Protein AF-A0A7W0XGT0-F1 (afdb_monomer_lite)

pLDDT: mean 71.04, std 14.62, range [32.34, 84.75]

Foldseek 3Di:
DDPDPPDLQQLVNLLVVCCVVDVVPDPSVRSSVLSNVLSVVVVVCVVVVHDDDDDPPDDPSNVRRD

Secondary structure (DSSP, 8-state):
----------HHHHHHHHHHHHTTTS-HHHHHHHHHHHHHHHHHHHHHTPPP---TT--HHHHTT-

Radius of gyration: 11.86 Å; chains: 1; bounding box: 29×26×28 Å

Sequence (66 aa):
MIATLGKETSADQIYDQLKVMLSDVVPDFELRMKSEIAAKINQVKAEKNAVILGHNYMEPALFYSI

Structure (mmCIF, N/CA/C/O backbone):
data_AF-A0A7W0XGT0-F1
#
_entry.id   AF-A0A7W0XGT0-F1
#
loop_
_atom_site.group_PDB
_atom_site.id
_atom_site.type_symbol
_atom_site.label_atom_id
_atom_site.label_alt_id
_atom_site.label_comp_id
_atom_site.label_asym_id
_atom_site.label_entity_id
_atom_site.label_seq_id
_atom_site.pdbx_PDB_ins_code
_atom_site.Cartn_x
_atom_site.Cartn_y
_atom_site.Cartn_z
_atom_site.occupancy
_atom_site.B_iso_or_equiv
_atom_site.auth_seq_id
_atom_site.auth_comp_id
_atom_site.auth_asym_id
_atom_site.auth_atom_id
_atom_site.pdbx_PDB_model_num
ATOM 1 N N . MET A 1 1 ? -17.194 -13.231 -5.127 1.00 35.31 1 MET A N 1
ATOM 2 C CA . MET A 1 1 ? -16.211 -13.467 -4.048 1.00 35.31 1 MET A CA 1
ATOM 3 C C . MET A 1 1 ? -15.827 -12.107 -3.512 1.00 35.31 1 MET A C 1
ATOM 5 O O . MET A 1 1 ? -15.227 -11.329 -4.236 1.00 35.31 1 MET A O 1
ATOM 9 N N . ILE A 1 2 ? -16.340 -11.770 -2.336 1.00 32.34 2 ILE A N 1
ATOM 10 C CA . ILE A 1 2 ? -16.286 -10.426 -1.759 1.00 32.34 2 ILE A CA 1
ATOM 11 C C . ILE A 1 2 ? -14.928 -10.325 -1.066 1.00 32.34 2 ILE A C 1
ATOM 13 O O . ILE A 1 2 ? -14.673 -11.078 -0.128 1.00 32.34 2 ILE A O 1
ATOM 17 N N . ALA A 1 3 ? -14.030 -9.501 -1.605 1.00 35.97 3 ALA A N 1
ATOM 18 C CA . ALA A 1 3 ? -12.685 -9.344 -1.074 1.00 35.97 3 ALA A CA 1
ATOM 19 C C . ALA A 1 3 ? -12.748 -8.774 0.349 1.00 35.97 3 ALA A C 1
ATOM 21 O O . ALA A 1 3 ? -13.451 -7.805 0.635 1.00 35.97 3 ALA A O 1
ATOM 22 N N . THR A 1 4 ? -12.025 -9.444 1.231 1.00 38.03 4 THR A N 1
ATOM 23 C CA . THR A 1 4 ? -11.927 -9.260 2.673 1.00 38.03 4 THR A CA 1
ATOM 24 C C . THR A 1 4 ? -11.338 -7.886 3.030 1.00 38.03 4 THR A C 1
ATOM 26 O O . THR A 1 4 ? -10.158 -7.770 3.344 1.00 38.03 4 THR A O 1
ATOM 29 N N . LEU A 1 5 ? -12.150 -6.829 2.988 1.00 41.12 5 LEU A N 1
ATOM 30 C CA . LEU A 1 5 ? -11.817 -5.494 3.500 1.00 41.12 5 LEU A CA 1
ATOM 31 C C . LEU A 1 5 ? -11.969 -5.478 5.025 1.00 41.12 5 LEU A C 1
ATOM 33 O O . LEU A 1 5 ? -12.989 -5.060 5.566 1.00 41.12 5 LEU A O 1
ATOM 37 N N . GLY A 1 6 ? -10.968 -6.008 5.721 1.00 43.50 6 GLY A N 1
ATOM 38 C CA . GLY A 1 6 ? -10.962 -6.033 7.184 1.00 43.50 6 GLY A CA 1
ATOM 39 C C . GLY A 1 6 ? -9.757 -6.732 7.795 1.00 43.50 6 GLY A C 1
ATOM 40 O O . GLY A 1 6 ? -9.888 -7.340 8.852 1.00 43.50 6 GLY A O 1
ATOM 41 N N . LYS A 1 7 ? -8.600 -6.715 7.129 1.00 43.88 7 LYS A N 1
ATOM 42 C CA . LYS A 1 7 ? -7.374 -7.281 7.693 1.00 43.88 7 LYS A CA 1
ATOM 43 C C . LYS A 1 7 ? -6.402 -6.142 7.930 1.00 43.88 7 LYS A C 1
ATOM 45 O O . LYS A 1 7 ? -6.146 -5.384 7.007 1.00 43.88 7 LYS A O 1
ATOM 50 N N . GLU A 1 8 ? -5.920 -6.008 9.159 1.00 53.81 8 GLU A N 1
ATOM 51 C CA . GLU A 1 8 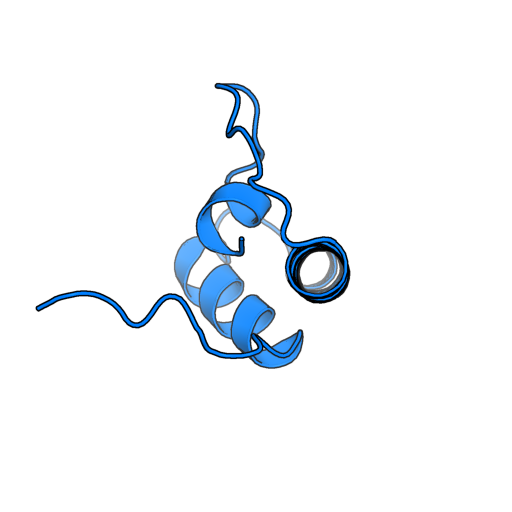? -4.838 -5.096 9.522 1.00 53.81 8 GLU A CA 1
ATOM 52 C C . GLU A 1 8 ? -3.637 -5.363 8.608 1.00 53.81 8 GLU A C 1
ATOM 54 O O . GLU A 1 8 ? -2.891 -6.327 8.795 1.00 53.81 8 GLU A O 1
ATOM 59 N N . THR A 1 9 ? -3.511 -4.565 7.549 1.00 63.59 9 THR A N 1
ATOM 60 C CA . THR A 1 9 ? -2.489 -4.763 6.529 1.00 63.59 9 THR A CA 1
ATOM 61 C C . THR A 1 9 ? -1.173 -4.258 7.099 1.00 63.59 9 THR A C 1
ATOM 63 O O . THR A 1 9 ? -0.921 -3.055 7.166 1.00 63.59 9 THR A O 1
ATOM 66 N N . SER A 1 10 ? -0.352 -5.191 7.581 1.00 73.94 10 SER A N 1
ATOM 67 C CA . SER A 1 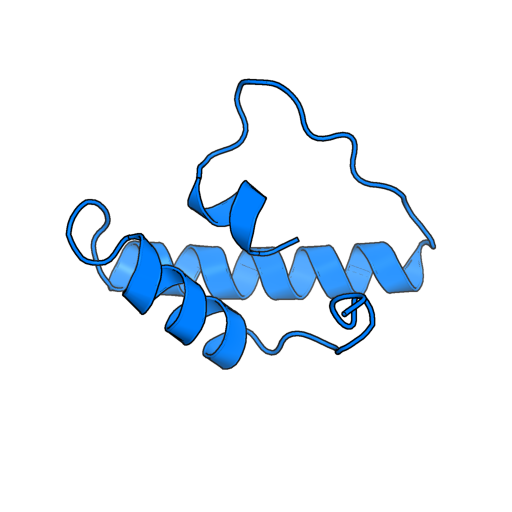10 ? 1.000 -4.889 8.057 1.00 73.94 10 SER A CA 1
ATOM 68 C C . SER A 1 10 ? 1.815 -4.267 6.921 1.00 73.94 10 SER A C 1
ATOM 70 O O . SER A 1 10 ? 1.604 -4.619 5.759 1.00 73.94 10 SER A O 1
ATOM 72 N N . ALA A 1 11 ? 2.748 -3.365 7.238 1.00 78.94 11 ALA A N 1
ATOM 73 C CA . ALA A 1 11 ? 3.545 -2.660 6.228 1.00 78.94 11 ALA A CA 1
ATOM 74 C C . ALA A 1 11 ? 4.209 -3.626 5.231 1.00 78.94 11 ALA A C 1
ATOM 76 O O . ALA A 1 11 ? 4.157 -3.385 4.032 1.00 78.94 11 ALA A O 1
ATOM 77 N N . ASP A 1 12 ? 4.710 -4.775 5.695 1.00 79.56 12 ASP A N 1
ATOM 78 C CA . ASP A 1 12 ? 5.311 -5.797 4.827 1.00 79.56 12 ASP A CA 1
ATOM 79 C C . ASP A 1 12 ? 4.309 -6.419 3.838 1.00 79.56 12 ASP A C 1
ATOM 81 O O . ASP A 1 12 ? 4.636 -6.651 2.680 1.00 79.56 12 ASP A O 1
ATOM 85 N N . GLN A 1 13 ? 3.055 -6.623 4.251 1.00 79.56 13 GLN A N 1
ATOM 86 C CA . GLN A 1 13 ? 2.010 -7.150 3.366 1.00 79.56 13 GLN A CA 1
ATOM 87 C C . GLN A 1 13 ? 1.593 -6.128 2.308 1.00 79.56 13 GLN A C 1
ATOM 89 O O . GLN A 1 13 ? 1.315 -6.497 1.167 1.00 79.56 13 GLN A O 1
ATOM 94 N N . ILE A 1 14 ? 1.553 -4.847 2.685 1.00 80.88 14 ILE A N 1
ATOM 95 C CA . ILE A 1 14 ? 1.338 -3.758 1.732 1.00 80.88 14 ILE A CA 1
ATOM 96 C C . ILE A 1 14 ? 2.527 -3.688 0.775 1.00 80.88 14 ILE A C 1
ATOM 98 O O . ILE A 1 14 ? 2.331 -3.598 -0.431 1.00 80.88 14 ILE A O 1
ATOM 102 N N . TYR A 1 15 ? 3.754 -3.775 1.285 1.00 82.69 15 TYR A N 1
ATOM 103 C CA . TYR A 1 15 ? 4.963 -3.770 0.473 1.00 82.69 15 TYR A CA 1
ATOM 104 C C . TYR A 1 15 ? 4.966 -4.906 -0.552 1.00 82.69 15 TYR A C 1
ATOM 106 O O . TYR A 1 15 ? 5.194 -4.633 -1.725 1.00 82.69 15 TYR A O 1
ATOM 114 N N . ASP A 1 16 ? 4.648 -6.139 -0.156 1.00 82.12 16 ASP A N 1
ATOM 115 C CA . ASP A 1 16 ? 4.590 -7.277 -1.080 1.00 82.12 16 ASP A CA 1
ATOM 116 C C . ASP A 1 16 ? 3.547 -7.060 -2.187 1.00 82.12 16 ASP A C 1
ATOM 118 O O . ASP A 1 16 ? 3.821 -7.316 -3.361 1.00 82.12 16 ASP A O 1
ATOM 122 N N . GLN A 1 17 ? 2.370 -6.525 -1.847 1.00 80.19 17 GLN A N 1
ATOM 123 C CA . GLN A 1 17 ? 1.343 -6.189 -2.840 1.00 80.19 17 GLN A CA 1
ATOM 124 C C . GLN A 1 17 ? 1.800 -5.077 -3.787 1.00 80.19 17 GLN A C 1
ATOM 126 O O . GLN A 1 17 ? 1.646 -5.191 -5.004 1.00 80.19 17 GLN A O 1
ATOM 131 N N . LEU A 1 18 ? 2.388 -4.012 -3.243 1.00 76.88 18 LEU A N 1
ATOM 132 C CA . LEU A 1 18 ? 2.893 -2.893 -4.029 1.00 76.88 18 LEU A CA 1
ATOM 133 C C . LEU A 1 18 ? 4.063 -3.313 -4.915 1.00 76.88 18 LEU A C 1
ATOM 135 O O . LEU A 1 18 ? 4.141 -2.878 -6.057 1.00 76.88 18 LEU A O 1
ATOM 139 N N . LYS A 1 19 ? 4.929 -4.204 -4.437 1.00 79.81 19 LYS A N 1
ATOM 140 C CA . LYS A 1 19 ? 6.032 -4.767 -5.208 1.00 79.81 19 LYS A CA 1
ATOM 141 C C . LYS A 1 19 ? 5.524 -5.568 -6.397 1.00 79.81 19 LYS A C 1
ATOM 143 O O . LYS A 1 19 ? 6.003 -5.349 -7.496 1.00 79.81 19 LYS A O 1
ATOM 148 N N . VAL A 1 20 ? 4.511 -6.415 -6.222 1.00 80.44 20 VAL A N 1
ATOM 149 C CA . VAL A 1 20 ? 3.909 -7.157 -7.345 1.00 80.44 20 VAL A CA 1
ATOM 150 C C . VAL A 1 20 ? 3.284 -6.221 -8.389 1.00 80.44 20 VAL A C 1
ATOM 152 O O . VAL A 1 20 ? 3.319 -6.520 -9.578 1.00 80.44 20 VAL A O 1
ATOM 155 N N . MET A 1 21 ? 2.709 -5.097 -7.959 1.00 73.44 21 MET A N 1
ATOM 156 C CA . MET A 1 21 ? 1.944 -4.200 -8.833 1.00 73.44 21 MET A CA 1
ATOM 157 C C . MET A 1 21 ? 2.781 -3.083 -9.474 1.00 73.44 21 MET A C 1
ATOM 159 O O . MET A 1 21 ? 2.404 -2.569 -10.525 1.00 73.44 21 MET A O 1
ATOM 163 N N . LEU A 1 22 ? 3.866 -2.653 -8.822 1.00 75.62 22 LEU A N 1
ATOM 164 C CA . LEU A 1 22 ? 4.581 -1.411 -9.138 1.00 75.62 22 LEU A CA 1
ATOM 165 C C . LEU A 1 22 ? 6.109 -1.564 -9.183 1.00 75.62 22 LEU A C 1
ATOM 167 O O . LEU A 1 22 ? 6.779 -0.556 -9.407 1.00 75.62 22 LEU A O 1
ATOM 171 N N . SER A 1 23 ? 6.677 -2.769 -9.023 1.00 76.50 23 SER A N 1
ATOM 172 C CA . SER A 1 23 ? 8.141 -2.977 -9.072 1.00 76.50 23 SER A CA 1
ATOM 173 C C . SER A 1 23 ? 8.802 -2.469 -10.351 1.00 76.50 23 SER A C 1
ATOM 175 O O . SER A 1 23 ? 9.972 -2.102 -10.328 1.00 76.50 23 SER A O 1
ATOM 177 N N . ASP A 1 24 ? 8.064 -2.447 -11.460 1.00 76.19 24 ASP A N 1
ATOM 178 C CA . ASP A 1 24 ? 8.592 -2.050 -12.768 1.00 76.19 24 ASP A CA 1
ATOM 179 C C . ASP A 1 24 ? 8.624 -0.527 -12.969 1.00 76.19 24 ASP A C 1
ATOM 181 O O . ASP A 1 24 ? 9.266 -0.031 -13.893 1.00 76.19 24 ASP A O 1
ATOM 185 N N . VAL A 1 25 ? 7.919 0.225 -12.118 1.00 78.19 25 VAL A N 1
ATOM 186 C CA . VAL A 1 25 ? 7.702 1.673 -12.277 1.00 78.19 25 VAL A CA 1
ATOM 187 C C . VAL A 1 25 ? 8.245 2.461 -11.088 1.00 78.19 25 VAL A C 1
ATOM 189 O O . VAL A 1 25 ? 8.691 3.596 -11.254 1.00 78.19 25 VAL A O 1
ATOM 192 N N . VAL A 1 26 ? 8.223 1.872 -9.891 1.00 75.62 26 VAL A N 1
ATOM 193 C CA . VAL A 1 26 ? 8.575 2.535 -8.634 1.00 75.62 26 VAL A CA 1
ATOM 194 C C . VAL A 1 26 ? 9.716 1.774 -7.946 1.00 75.62 26 VAL A C 1
ATOM 196 O O . VAL A 1 26 ? 9.621 0.559 -7.771 1.00 75.62 26 VAL A O 1
ATOM 199 N N . PRO A 1 27 ? 10.788 2.458 -7.510 1.00 83.19 27 PRO A N 1
ATOM 200 C CA . PRO A 1 27 ? 11.906 1.823 -6.815 1.00 83.19 27 PRO A CA 1
ATOM 201 C C . PRO A 1 27 ? 11.518 1.157 -5.483 1.00 83.19 27 PRO A C 1
ATOM 203 O O . PRO A 1 27 ? 10.678 1.663 -4.738 1.00 83.19 27 PRO A O 1
ATOM 206 N N . ASP A 1 28 ? 12.226 0.086 -5.105 1.00 80.38 28 ASP A N 1
ATOM 207 C CA . ASP A 1 28 ? 11.991 -0.671 -3.860 1.00 80.38 28 ASP A CA 1
ATOM 208 C C . ASP A 1 28 ? 11.977 0.189 -2.583 1.00 80.38 28 ASP A C 1
ATOM 210 O O . ASP A 1 28 ? 11.149 -0.029 -1.695 1.00 80.38 28 ASP A O 1
ATOM 214 N N . PHE A 1 29 ? 12.877 1.174 -2.472 1.00 83.06 29 PHE A N 1
ATOM 215 C CA . PHE A 1 29 ? 12.937 2.046 -1.291 1.00 83.06 29 PHE A CA 1
ATOM 216 C C . PHE A 1 29 ? 11.672 2.903 -1.153 1.00 83.06 29 PHE A C 1
ATOM 218 O O . PHE A 1 29 ? 11.197 3.152 -0.045 1.00 83.06 29 PHE A O 1
ATOM 225 N N . G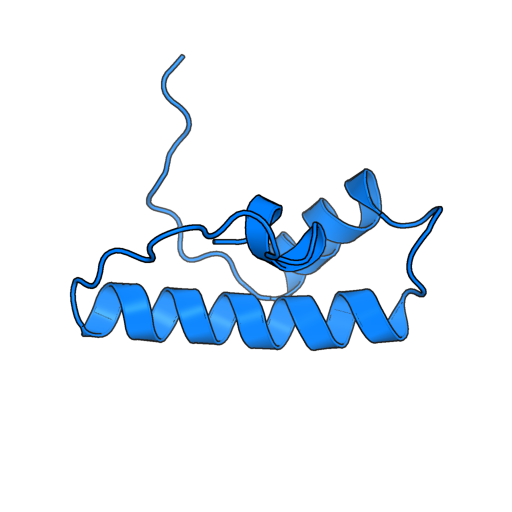LU A 1 30 ? 11.119 3.334 -2.285 1.00 81.31 30 GLU A N 1
ATOM 226 C CA . GLU A 1 30 ? 9.942 4.183 -2.339 1.00 81.31 30 GLU A CA 1
ATOM 227 C C . GLU A 1 30 ? 8.676 3.363 -2.042 1.00 81.31 30 GLU A C 1
ATOM 229 O O . GLU A 1 30 ? 7.832 3.802 -1.260 1.00 81.31 30 GLU A O 1
ATOM 234 N N . LEU A 1 31 ? 8.596 2.125 -2.545 1.00 81.25 31 LEU A N 1
ATOM 235 C CA . LEU A 1 31 ? 7.542 1.167 -2.190 1.00 81.25 31 LEU A CA 1
ATOM 236 C C . LEU A 1 31 ? 7.514 0.882 -0.685 1.00 81.25 31 LEU A C 1
ATOM 238 O O . LEU A 1 31 ? 6.446 0.895 -0.071 1.00 81.25 31 LEU A O 1
ATOM 242 N N . ARG A 1 32 ? 8.685 0.673 -0.071 1.00 82.62 32 ARG A N 1
ATOM 243 C CA . ARG A 1 32 ? 8.782 0.403 1.368 1.00 82.62 32 ARG A CA 1
ATOM 244 C C . ARG A 1 32 ? 8.324 1.598 2.198 1.00 82.62 32 ARG A C 1
ATOM 246 O O . ARG A 1 32 ? 7.471 1.437 3.067 1.00 82.62 32 ARG A O 1
ATOM 253 N N . MET A 1 33 ? 8.792 2.800 1.869 1.00 83.81 33 MET A N 1
ATOM 254 C CA . MET A 1 33 ? 8.367 4.020 2.559 1.00 83.81 33 MET A CA 1
ATOM 255 C C . MET A 1 33 ? 6.847 4.237 2.458 1.00 83.81 33 MET A C 1
ATOM 257 O O . MET A 1 33 ? 6.195 4.576 3.445 1.00 83.81 33 MET A O 1
ATOM 261 N N . LYS A 1 34 ? 6.250 3.997 1.284 1.00 81.75 34 LYS A N 1
ATOM 262 C CA . LYS A 1 34 ? 4.797 4.137 1.095 1.00 81.75 34 LYS A CA 1
ATOM 263 C C . LYS A 1 34 ? 3.998 3.066 1.822 1.00 81.75 34 LYS A C 1
ATOM 265 O O . LYS A 1 34 ? 2.936 3.376 2.354 1.00 81.75 34 LYS A O 1
ATOM 270 N N . SER A 1 35 ? 4.509 1.839 1.887 1.00 83.00 35 SER A N 1
ATOM 271 C CA . SER A 1 35 ? 3.853 0.743 2.601 1.00 83.00 35 SER A CA 1
ATOM 272 C C . SER A 1 35 ? 3.705 1.021 4.102 1.00 83.00 35 SER A C 1
ATOM 274 O O . SER A 1 35 ? 2.638 0.795 4.672 1.00 83.00 35 SER A O 1
ATOM 276 N N . GLU A 1 36 ? 4.727 1.612 4.727 1.00 83.44 36 GLU A N 1
ATOM 277 C CA . GLU A 1 36 ? 4.691 2.019 6.135 1.00 83.44 36 GLU A C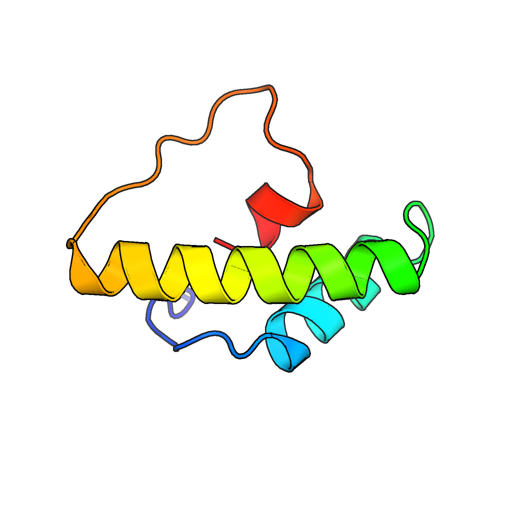A 1
ATOM 278 C C . GLU A 1 36 ? 3.660 3.129 6.375 1.00 83.44 36 GLU A C 1
ATOM 280 O O . GLU A 1 36 ? 2.887 3.086 7.337 1.00 83.44 36 GLU A O 1
ATOM 285 N N . ILE A 1 37 ? 3.607 4.110 5.470 1.00 84.75 37 ILE A N 1
ATOM 286 C CA . ILE A 1 37 ? 2.638 5.209 5.531 1.00 84.75 37 ILE A CA 1
ATOM 287 C C . ILE A 1 37 ? 1.210 4.678 5.361 1.00 84.75 37 ILE A C 1
ATOM 289 O O . ILE A 1 37 ? 0.334 5.038 6.146 1.00 84.75 37 ILE A O 1
ATOM 293 N N . ALA A 1 38 ? 0.968 3.800 4.388 1.00 83.00 38 ALA A N 1
ATOM 294 C CA . ALA A 1 38 ? -0.341 3.203 4.142 1.00 83.00 38 ALA A CA 1
ATOM 295 C C . ALA A 1 38 ? -0.828 2.357 5.330 1.00 83.00 38 ALA A C 1
ATOM 297 O O . ALA A 1 38 ? -1.982 2.486 5.739 1.00 83.00 38 ALA A O 1
ATOM 298 N N . ALA A 1 39 ? 0.057 1.573 5.956 1.00 83.81 39 ALA A N 1
ATOM 299 C CA . ALA A 1 39 ? -0.269 0.822 7.170 1.00 83.81 39 ALA A CA 1
ATOM 300 C C . ALA A 1 39 ? -0.712 1.760 8.305 1.00 83.81 39 ALA A C 1
ATOM 302 O O . ALA A 1 39 ? -1.740 1.534 8.946 1.00 83.81 39 ALA A O 1
ATOM 303 N N . LYS A 1 40 ? 0.007 2.872 8.500 1.00 83.25 40 LYS A N 1
ATOM 304 C CA . LYS A 1 40 ? -0.344 3.880 9.507 1.00 83.25 40 LYS A CA 1
ATOM 305 C C . LYS A 1 40 ? -1.658 4.596 9.190 1.00 83.25 40 LYS A C 1
ATOM 307 O O . LYS A 1 40 ? -2.441 4.868 10.097 1.00 83.25 40 LYS A O 1
ATOM 312 N N . ILE A 1 41 ? -1.925 4.883 7.916 1.00 81.94 41 ILE A N 1
ATOM 313 C CA . ILE A 1 41 ? -3.205 5.453 7.479 1.00 81.94 41 ILE A CA 1
ATOM 314 C C . ILE A 1 41 ? -4.346 4.480 7.780 1.00 81.94 41 ILE A C 1
ATOM 316 O O . ILE A 1 41 ? -5.351 4.902 8.346 1.00 81.94 41 ILE A O 1
ATOM 320 N N . ASN A 1 42 ? -4.186 3.190 7.475 1.00 80.75 42 ASN A N 1
ATOM 321 C CA . ASN A 1 42 ? -5.188 2.164 7.765 1.00 80.75 42 ASN A CA 1
ATOM 322 C C . ASN A 1 42 ? -5.447 2.005 9.266 1.00 80.75 42 ASN A C 1
ATOM 324 O O . ASN A 1 42 ? -6.602 1.876 9.672 1.00 80.75 42 ASN A O 1
ATOM 328 N N . GLN A 1 43 ? -4.404 2.101 10.093 1.00 82.56 43 GLN A N 1
ATOM 329 C CA . GLN A 1 43 ? -4.558 2.119 11.545 1.00 82.56 43 GLN A CA 1
ATOM 330 C C . GLN A 1 43 ? -5.406 3.318 11.998 1.00 82.56 43 GLN A C 1
ATOM 332 O O . GLN A 1 43 ? -6.421 3.143 12.668 1.00 82.56 43 GLN A O 1
ATOM 337 N N . VAL A 1 44 ? -5.056 4.536 11.574 1.00 83.50 44 VAL A N 1
ATOM 338 C CA . VAL A 1 44 ? -5.791 5.756 11.954 1.00 83.50 44 VAL A CA 1
ATOM 339 C C . VAL A 1 44 ? -7.218 5.763 11.387 1.00 83.50 44 VAL A C 1
ATOM 341 O O . VAL A 1 44 ? -8.143 6.256 12.034 1.00 83.50 44 VAL A O 1
ATOM 344 N N . LYS A 1 45 ? -7.422 5.201 10.191 1.00 81.81 45 LYS A N 1
ATOM 345 C CA . LYS A 1 45 ? -8.733 4.996 9.557 1.00 81.81 45 LYS A CA 1
ATOM 346 C C . LYS A 1 45 ? -9.621 4.111 10.430 1.00 81.81 45 LYS A C 1
ATOM 348 O O . LYS A 1 45 ? -10.767 4.482 10.676 1.00 81.81 45 LYS A O 1
ATOM 353 N N . ALA A 1 46 ? -9.085 2.992 10.921 1.00 81.75 46 ALA A N 1
ATOM 354 C CA . ALA A 1 46 ? -9.789 2.084 11.821 1.00 81.75 46 ALA A CA 1
ATOM 355 C C . ALA A 1 46 ? -10.079 2.741 13.180 1.00 81.75 46 ALA A C 1
ATOM 357 O O . ALA A 1 46 ? -11.220 2.721 13.634 1.00 81.75 46 ALA A O 1
ATOM 358 N N . GLU A 1 47 ? -9.088 3.407 13.782 1.00 83.50 47 GLU A N 1
ATOM 359 C CA . GLU A 1 47 ? -9.240 4.124 15.058 1.00 83.50 47 GLU A CA 1
ATOM 360 C C . GLU A 1 47 ? -10.313 5.221 14.997 1.00 83.50 47 GLU A C 1
ATOM 362 O O . GLU A 1 47 ? -11.053 5.432 15.956 1.00 83.50 47 GLU A O 1
ATOM 36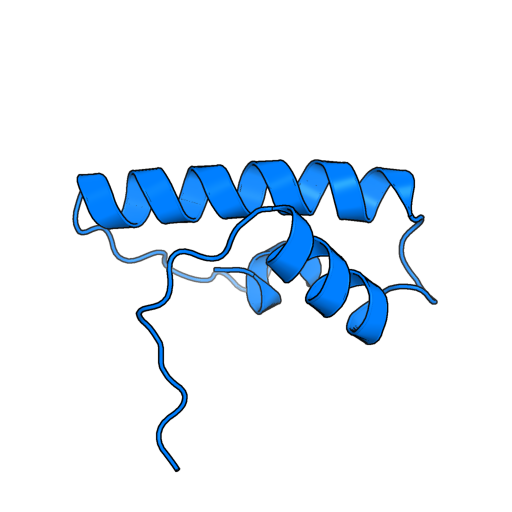7 N N . LYS A 1 48 ? -10.407 5.934 13.870 1.00 84.19 48 LYS A N 1
ATOM 368 C CA . LYS A 1 48 ? -11.358 7.040 13.680 1.00 84.19 48 LYS A CA 1
ATOM 369 C C . LYS A 1 48 ? -12.671 6.622 13.017 1.00 84.19 48 LYS A C 1
ATOM 371 O O . LYS A 1 48 ? -13.529 7.483 12.831 1.00 84.19 48 LYS A O 1
ATOM 376 N N . ASN A 1 49 ? -12.820 5.349 12.641 1.00 81.94 49 ASN A N 1
ATOM 377 C CA . ASN A 1 49 ? -13.908 4.845 11.797 1.00 81.94 49 ASN A CA 1
ATOM 378 C C . ASN A 1 49 ? -14.156 5.743 10.563 1.00 81.94 49 ASN A C 1
ATOM 380 O O . ASN A 1 49 ? -15.286 6.109 10.235 1.00 81.94 49 ASN A O 1
ATOM 384 N N . ALA A 1 50 ? -13.063 6.181 9.935 1.00 77.75 50 ALA A N 1
ATOM 385 C CA . ALA A 1 50 ? -13.084 7.166 8.864 1.00 77.75 50 ALA A CA 1
ATOM 386 C C . ALA A 1 50 ? -13.173 6.494 7.487 1.00 77.75 50 ALA A C 1
ATOM 388 O O . ALA A 1 50 ? -12.566 5.453 7.239 1.00 77.75 50 ALA A O 1
ATOM 389 N N . VAL A 1 51 ? -13.887 7.128 6.558 1.00 76.31 51 VAL A N 1
ATOM 390 C CA . VAL A 1 51 ? -13.908 6.730 5.145 1.00 76.31 51 VAL A CA 1
ATOM 391 C C . VAL A 1 51 ? -12.958 7.640 4.374 1.00 76.31 51 VAL A C 1
ATOM 393 O O . VAL A 1 51 ? -13.027 8.862 4.496 1.00 76.31 51 VAL A O 1
ATOM 396 N N . ILE A 1 52 ? -12.061 7.050 3.586 1.00 75.31 52 ILE A N 1
ATOM 397 C CA . ILE A 1 52 ? -11.107 7.795 2.761 1.00 75.31 52 ILE A CA 1
ATOM 398 C C . ILE A 1 52 ? -11.741 8.011 1.388 1.00 75.31 52 ILE A C 1
ATOM 400 O O . ILE A 1 52 ? -12.040 7.056 0.674 1.00 75.31 52 ILE A O 1
ATOM 404 N N . LEU A 1 53 ? -11.977 9.274 1.029 1.00 70.69 53 LEU A N 1
ATOM 405 C CA . LEU A 1 53 ? -12.490 9.643 -0.288 1.00 70.69 53 LEU A CA 1
ATOM 406 C C . LEU A 1 53 ? -11.340 9.620 -1.295 1.00 70.69 53 LEU A C 1
ATOM 408 O O . LEU A 1 53 ? -10.538 10.554 -1.352 1.00 70.69 53 LEU A O 1
ATOM 412 N N . GLY A 1 54 ? -11.267 8.557 -2.094 1.00 64.00 54 GLY A N 1
ATOM 413 C CA . GLY A 1 54 ? -10.330 8.481 -3.208 1.00 64.00 54 GLY A CA 1
ATOM 414 C C . GLY A 1 54 ? -10.602 9.596 -4.217 1.00 64.00 54 GLY A C 1
ATOM 415 O O . GLY A 1 54 ? -11.679 9.655 -4.806 1.00 64.00 54 G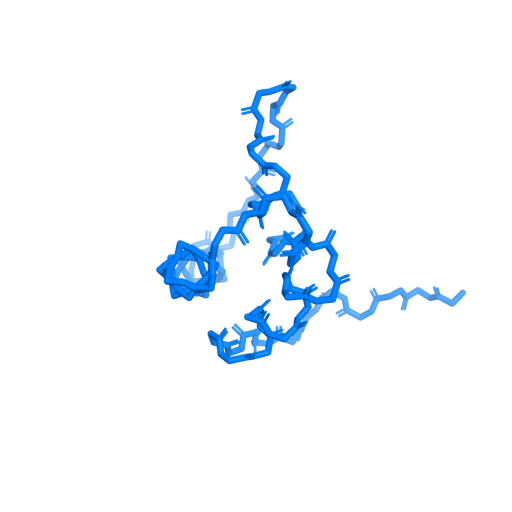LY A O 1
ATOM 416 N N . HIS A 1 55 ? -9.645 10.508 -4.392 1.00 60.09 55 HIS A N 1
ATOM 417 C CA . HIS A 1 55 ? -9.675 11.520 -5.449 1.00 60.09 55 HIS A CA 1
ATOM 418 C C . HIS A 1 55 ? -8.844 11.057 -6.649 1.00 60.09 55 HIS A C 1
ATOM 420 O O . HIS A 1 55 ? -7.860 10.339 -6.487 1.00 60.09 55 HIS A O 1
ATOM 426 N N . ASN A 1 56 ? -9.191 11.547 -7.843 1.00 48.81 56 ASN A N 1
ATOM 427 C CA . ASN A 1 56 ? -8.565 11.222 -9.139 1.00 48.81 56 ASN A CA 1
ATOM 428 C C . ASN A 1 56 ? -7.059 11.570 -9.279 1.00 48.81 56 ASN A C 1
ATOM 430 O O . ASN A 1 56 ? -6.511 11.459 -10.369 1.00 48.81 56 ASN A O 1
ATOM 434 N N . TYR A 1 57 ? -6.385 11.982 -8.202 1.00 53.31 57 TYR A N 1
ATOM 435 C CA . TYR A 1 57 ? -4.937 12.230 -8.132 1.00 53.31 57 TYR A CA 1
ATOM 436 C C . TYR A 1 57 ? -4.236 11.370 -7.067 1.00 53.31 57 TYR A C 1
ATOM 438 O O . TYR A 1 57 ? -3.108 11.665 -6.674 1.00 53.31 57 TYR A O 1
ATOM 446 N N . MET A 1 58 ? -4.889 10.317 -6.565 1.00 57.50 58 MET A N 1
ATOM 447 C CA . MET A 1 58 ? -4.221 9.370 -5.680 1.00 57.50 58 MET A CA 1
ATOM 448 C C . MET A 1 58 ? -3.132 8.616 -6.429 1.00 57.50 58 MET A C 1
ATOM 450 O O . MET A 1 58 ? -3.350 8.065 -7.507 1.00 57.50 58 MET A O 1
ATOM 454 N N . GLU A 1 59 ? -1.952 8.589 -5.822 1.00 56.88 59 GLU A N 1
ATOM 455 C CA . GLU A 1 59 ? -0.847 7.786 -6.309 1.00 56.88 59 GLU A CA 1
ATOM 456 C C . GLU A 1 59 ? -1.268 6.305 -6.375 1.00 56.88 59 GLU A C 1
ATOM 458 O O . GLU A 1 59 ? -1.879 5.821 -5.414 1.00 56.88 59 GLU A O 1
ATOM 463 N N . PRO A 1 60 ? -0.920 5.565 -7.448 1.00 62.91 60 PRO A N 1
ATOM 464 C CA . PRO A 1 60 ? -1.252 4.147 -7.588 1.00 62.91 60 PRO A CA 1
ATOM 465 C C . PRO A 1 60 ? -0.946 3.323 -6.334 1.00 62.91 60 PRO A C 1
ATOM 467 O O . PRO A 1 60 ? -1.753 2.491 -5.930 1.00 62.91 60 PRO A O 1
ATOM 470 N N . ALA A 1 61 ? 0.177 3.602 -5.666 1.00 58.94 61 ALA A N 1
ATOM 471 C CA . ALA A 1 61 ? 0.562 2.889 -4.457 1.00 58.94 61 ALA A CA 1
ATOM 472 C C . ALA A 1 61 ? -0.399 3.115 -3.279 1.00 58.94 61 ALA A C 1
ATOM 474 O O . ALA A 1 61 ? -0.668 2.193 -2.517 1.00 58.94 61 ALA A O 1
ATOM 475 N N . LEU A 1 62 ? -0.958 4.315 -3.127 1.00 62.84 62 LEU A N 1
ATOM 476 C CA . LEU A 1 62 ? -1.938 4.620 -2.079 1.00 62.84 62 LEU A CA 1
ATOM 477 C C . LEU A 1 62 ? -3.326 4.070 -2.427 1.00 62.84 62 LEU A C 1
ATOM 479 O O . LEU A 1 62 ? -4.053 3.647 -1.537 1.00 62.84 62 LEU A O 1
ATOM 483 N N . PHE A 1 63 ? -3.682 4.028 -3.712 1.00 62.91 63 PHE A N 1
ATOM 484 C CA . PHE A 1 63 ? -4.962 3.477 -4.160 1.00 62.91 63 PHE A CA 1
ATOM 485 C C . PHE A 1 63 ? -5.070 1.963 -3.926 1.00 62.91 63 PHE A C 1
ATOM 487 O O . PHE A 1 63 ? -6.123 1.478 -3.527 1.00 62.91 63 PHE A O 1
ATOM 494 N N . TYR A 1 64 ? -3.985 1.214 -4.145 1.00 63.69 64 TYR A N 1
ATOM 495 C CA . TYR A 1 64 ? -3.985 -0.239 -3.947 1.00 63.69 64 TYR A CA 1
ATOM 496 C C . TYR A 1 64 ? -3.772 -0.681 -2.491 1.00 63.69 64 TYR A C 1
ATOM 498 O O . TYR A 1 64 ? -3.918 -1.866 -2.206 1.00 63.69 64 TYR A O 1
ATOM 506 N N . SER A 1 65 ? -3.421 0.229 -1.576 1.00 58.03 65 SER A N 1
ATOM 507 C CA . SER A 1 65 ? -3.003 -0.121 -0.208 1.00 58.03 65 SER A CA 1
ATOM 508 C C . SER A 1 65 ? -3.979 0.267 0.911 1.00 58.03 65 SER A C 1
ATOM 510 O O . SER A 1 65 ? -3.705 -0.049 2.072 1.00 58.03 65 SER A O 1
ATOM 512 N N . ILE A 1 66 ? -5.099 0.937 0.607 1.00 59.97 66 ILE A N 1
ATOM 513 C CA . ILE A 1 66 ? -5.996 1.595 1.585 1.00 59.97 66 ILE A CA 1
ATOM 514 C C . ILE A 1 66 ? -7.461 1.165 1.423 1.00 59.97 66 ILE A C 1
ATOM 516 O O . ILE A 1 66 ? -7.883 0.900 0.281 1.00 59.97 66 ILE A O 1
#